Protein AF-A0A7C1UNX0-F1 (afdb_monomer)

Radius of gyration: 15.82 Å; Cα contacts (8 Å, |Δi|>4): 73; chains: 1; bounding box: 29×51×33 Å

Solvent-accessible surface area (backbone atoms only — not comparable to full-atom values): 5141 Å² total; per-residue (Å²): 133,88,92,70,83,78,54,54,65,82,74,69,47,82,76,62,86,92,40,53,60,72,42,18,53,48,18,21,49,37,33,70,73,67,55,74,86,84,50,78,80,49,68,38,65,32,18,42,53,18,24,50,52,26,50,52,50,54,50,50,56,29,47,78,70,68,49,81,65,76,97,71,92,73,87,86,76,81,75,84,81,128

pLDDT: mean 88.25, std 12.26, range [45.28, 97.88]

Structure (mmCIF, N/CA/C/O backbone):
data_AF-A0A7C1UNX0-F1
#
_entry.id   AF-A0A7C1UNX0-F1
#
loop_
_atom_site.group_PDB
_atom_site.id
_atom_site.type_symbol
_atom_site.label_atom_id
_atom_site.label_alt_id
_atom_site.label_comp_id
_atom_site.label_asym_id
_atom_site.label_entity_id
_atom_site.label_seq_id
_atom_site.pdbx_PDB_ins_code
_atom_site.Cartn_x
_atom_site.Cartn_y
_atom_site.Cartn_z
_atom_site.occupancy
_atom_site.B_iso_or_equiv
_atom_site.auth_seq_id
_atom_site.auth_comp_id
_atom_site.auth_asym_id
_atom_site.auth_atom_id
_atom_site.pdbx_PDB_model_num
ATOM 1 N N . MET A 1 1 ? 11.753 1.892 20.687 1.00 45.28 1 MET A N 1
ATOM 2 C CA . MET A 1 1 ? 11.023 1.170 19.621 1.00 45.28 1 MET A CA 1
ATOM 3 C C . MET A 1 1 ? 11.091 1.996 18.345 1.00 45.28 1 MET A C 1
ATOM 5 O O . MET A 1 1 ? 10.675 3.145 18.372 1.00 45.28 1 MET A O 1
ATOM 9 N N . GLN A 1 2 ? 11.667 1.479 17.257 1.00 60.12 2 GLN A N 1
ATOM 10 C CA . GLN A 1 2 ? 11.625 2.181 15.969 1.00 60.12 2 GLN A CA 1
ATOM 11 C C . GLN A 1 2 ? 10.263 1.932 15.317 1.00 60.12 2 GLN A C 1
ATOM 13 O O . GLN A 1 2 ? 9.960 0.819 14.898 1.00 60.12 2 GLN A O 1
ATOM 18 N N . HIS A 1 3 ? 9.431 2.967 15.244 1.00 79.31 3 HIS A N 1
ATOM 19 C CA . HIS A 1 3 ? 8.156 2.905 14.537 1.00 79.31 3 HIS A CA 1
ATOM 20 C C . HIS A 1 3 ? 8.414 2.996 13.029 1.00 79.31 3 HIS A C 1
ATOM 22 O O . HIS A 1 3 ? 8.518 4.087 12.467 1.00 79.31 3 HIS A O 1
ATOM 28 N N . ARG A 1 4 ? 8.558 1.842 12.372 1.00 89.12 4 ARG A N 1
ATOM 29 C CA . ARG A 1 4 ? 8.668 1.741 10.913 1.00 89.12 4 ARG A CA 1
ATOM 30 C C . ARG A 1 4 ? 7.380 1.157 10.336 1.00 89.12 4 ARG A C 1
ATOM 32 O O . ARG A 1 4 ? 6.751 0.295 10.938 1.00 89.12 4 ARG A O 1
ATOM 39 N N . TYR A 1 5 ? 6.992 1.639 9.159 1.00 92.06 5 TYR A N 1
ATOM 40 C CA . TYR A 1 5 ? 5.926 1.015 8.382 1.00 92.06 5 TYR A CA 1
ATOM 41 C C . TYR A 1 5 ? 6.349 -0.368 7.876 1.00 92.06 5 TYR A C 1
ATOM 43 O O . TYR A 1 5 ? 7.502 -0.508 7.453 1.00 92.06 5 TYR A O 1
ATOM 51 N N . PRO A 1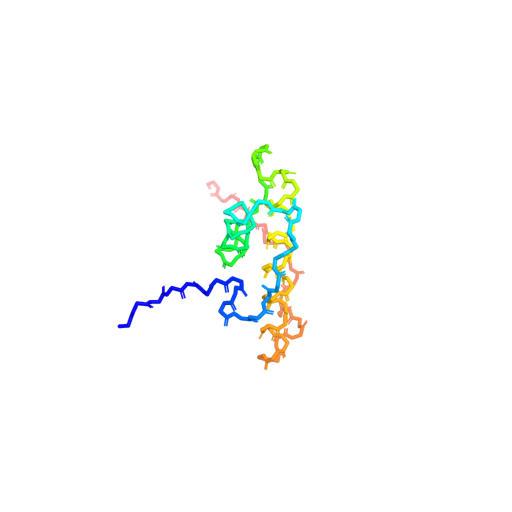 6 ? 5.427 -1.345 7.854 1.00 94.25 6 PRO A N 1
ATOM 52 C CA . PRO A 1 6 ? 5.748 -2.672 7.367 1.00 94.25 6 PRO A CA 1
ATOM 53 C C . PRO A 1 6 ? 6.037 -2.666 5.864 1.00 94.25 6 PRO A C 1
ATOM 55 O O . PRO A 1 6 ? 5.544 -1.808 5.117 1.00 94.25 6 PRO A O 1
ATOM 58 N N . THR A 1 7 ? 6.821 -3.637 5.414 1.00 94.75 7 THR A N 1
ATOM 59 C CA . THR A 1 7 ? 6.966 -3.961 3.989 1.00 94.75 7 THR A CA 1
ATOM 60 C C . THR A 1 7 ? 5.795 -4.830 3.507 1.00 94.75 7 THR A C 1
ATOM 62 O O . THR A 1 7 ? 5.132 -5.464 4.326 1.00 94.75 7 THR A O 1
ATOM 65 N N . PRO A 1 8 ? 5.501 -4.880 2.192 1.00 95.62 8 PRO A N 1
ATOM 66 C CA . PRO A 1 8 ? 4.475 -5.779 1.657 1.00 95.62 8 PRO A CA 1
ATOM 67 C C . PRO A 1 8 ? 4.673 -7.244 2.070 1.00 95.62 8 PRO A C 1
ATOM 69 O O . PRO A 1 8 ? 3.713 -7.924 2.420 1.00 95.62 8 PRO A O 1
ATOM 72 N N . GLN A 1 9 ? 5.918 -7.713 2.074 1.00 94.62 9 GLN A N 1
ATOM 73 C CA . GLN A 1 9 ? 6.283 -9.089 2.391 1.00 94.62 9 GLN A CA 1
ATOM 74 C C . GLN A 1 9 ? 6.028 -9.418 3.866 1.00 94.62 9 GLN A C 1
ATOM 76 O O . GLN A 1 9 ? 5.493 -10.481 4.164 1.00 94.62 9 GLN A O 1
ATOM 81 N N . GLU A 1 10 ? 6.326 -8.487 4.780 1.00 94.69 10 GLU A N 1
ATOM 82 C CA . GLU A 1 10 ? 6.077 -8.645 6.225 1.00 94.69 10 GLU A CA 1
ATOM 83 C C . GLU A 1 10 ? 4.594 -8.853 6.563 1.00 94.69 10 GLU A C 1
ATOM 85 O O . GLU A 1 10 ? 4.273 -9.459 7.580 1.00 94.69 10 GLU A O 1
ATOM 90 N N . ILE A 1 11 ? 3.688 -8.366 5.713 1.00 93.94 11 ILE A N 1
ATOM 91 C CA . ILE A 1 11 ? 2.235 -8.518 5.884 1.00 93.94 11 ILE A CA 1
ATOM 92 C C . ILE A 1 11 ? 1.626 -9.557 4.931 1.00 93.94 11 ILE A C 1
ATOM 94 O O . ILE A 1 11 ? 0.406 -9.614 4.786 1.00 93.94 11 ILE A O 1
ATOM 98 N N . GLY A 1 12 ? 2.459 -10.360 4.259 1.00 94.12 12 GLY A N 1
ATOM 99 C CA . GLY A 1 12 ? 2.013 -11.454 3.393 1.00 94.12 12 GLY A CA 1
ATOM 100 C C . GLY A 1 12 ? 1.479 -11.035 2.018 1.00 94.12 12 GLY A C 1
ATOM 101 O O . GLY A 1 12 ? 0.788 -11.818 1.369 1.00 94.12 12 GLY A O 1
ATOM 102 N N . ILE A 1 13 ? 1.775 -9.821 1.539 1.00 94.56 13 ILE A N 1
ATOM 103 C CA . ILE A 1 13 ? 1.426 -9.402 0.174 1.00 94.56 13 ILE A CA 1
ATOM 104 C C . ILE A 1 13 ? 2.489 -9.915 -0.799 1.00 94.56 13 ILE A C 1
ATOM 106 O O . ILE A 1 13 ? 3.625 -9.436 -0.813 1.00 94.56 13 ILE A O 1
ATOM 110 N N . ALA A 1 14 ? 2.093 -10.852 -1.661 1.00 94.94 14 ALA A N 1
ATOM 111 C CA . ALA A 1 14 ? 2.925 -11.330 -2.757 1.00 94.94 14 ALA A CA 1
ATOM 112 C C . ALA A 1 14 ? 3.092 -10.247 -3.837 1.00 94.94 14 ALA 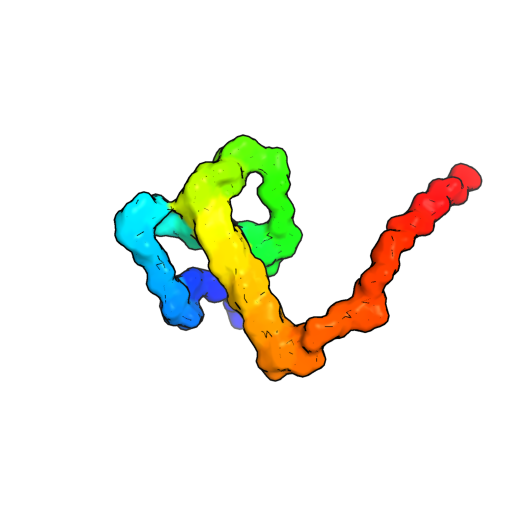A C 1
ATOM 114 O O . ALA A 1 14 ? 2.115 -9.649 -4.294 1.00 94.94 14 ALA A O 1
ATOM 115 N N . ILE A 1 15 ? 4.335 -10.015 -4.267 1.00 94.94 15 ILE A N 1
ATOM 116 C CA . ILE A 1 15 ? 4.647 -9.095 -5.365 1.00 94.94 15 ILE A CA 1
ATOM 117 C C . ILE A 1 15 ? 4.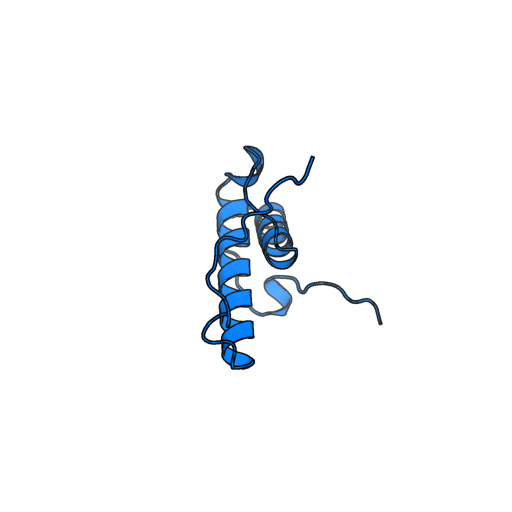667 -9.893 -6.675 1.00 94.94 15 ILE A C 1
ATOM 119 O O . ILE A 1 15 ? 5.451 -10.834 -6.794 1.00 94.94 15 ILE A O 1
ATOM 123 N N . PRO A 1 16 ? 3.839 -9.538 -7.675 1.00 93.81 16 PRO A N 1
ATOM 124 C CA . PRO A 1 16 ? 3.878 -10.187 -8.980 1.00 93.81 16 PRO A CA 1
ATOM 125 C C . PRO A 1 16 ? 5.263 -10.083 -9.635 1.00 93.81 16 PRO A C 1
ATOM 127 O O . PRO A 1 16 ? 5.822 -8.991 -9.723 1.00 93.81 16 PRO A O 1
ATOM 130 N N . GLY A 1 17 ? 5.782 -11.194 -10.169 1.00 95.06 17 GLY A N 1
ATOM 131 C CA . GLY A 1 17 ? 7.148 -11.267 -10.713 1.00 95.06 17 GLY A CA 1
ATOM 132 C C . GLY A 1 17 ? 7.430 -10.368 -11.926 1.00 95.06 17 GLY A C 1
ATOM 133 O O . GLY A 1 17 ? 8.582 -10.076 -12.220 1.00 95.06 17 GLY A O 1
ATOM 134 N N . HI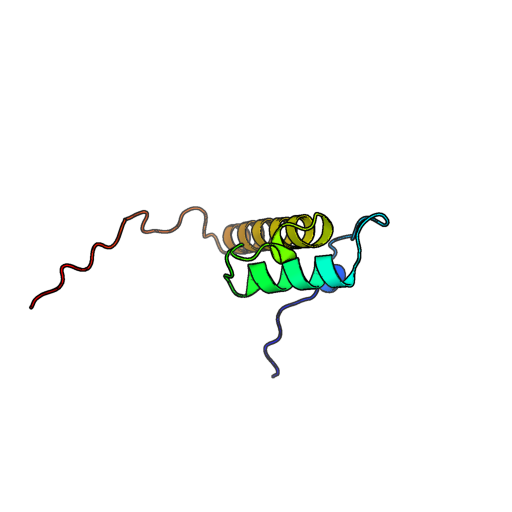S A 1 18 ? 6.394 -9.875 -12.611 1.00 95.44 18 HIS A N 1
ATOM 135 C CA . HIS A 1 18 ? 6.535 -8.908 -13.707 1.00 95.44 18 HIS A CA 1
ATOM 136 C C . HIS A 1 18 ? 6.683 -7.453 -13.219 1.00 95.44 18 HIS A C 1
ATOM 138 O O . HIS A 1 18 ? 6.856 -6.537 -14.027 1.00 95.44 18 HIS A O 1
ATOM 144 N N . LEU A 1 19 ? 6.567 -7.202 -11.910 1.00 96.19 19 LEU A N 1
ATOM 145 C CA . LEU A 1 19 ? 6.707 -5.874 -11.325 1.00 96.19 19 LEU A CA 1
ATOM 146 C C . LEU A 1 19 ? 8.103 -5.679 -10.741 1.00 96.19 19 LEU A C 1
ATOM 148 O O . LEU A 1 19 ? 8.679 -6.562 -10.118 1.00 96.19 19 LEU A O 1
ATOM 152 N N . ILE A 1 20 ? 8.622 -4.459 -10.878 1.00 96.69 20 ILE A N 1
ATOM 153 C CA . ILE A 1 20 ? 9.879 -4.076 -10.240 1.00 96.69 20 ILE A CA 1
ATOM 154 C C . ILE A 1 20 ? 9.620 -3.898 -8.743 1.00 96.69 20 ILE A C 1
ATOM 156 O O . ILE A 1 20 ? 8.993 -2.913 -8.333 1.00 96.69 20 ILE A O 1
ATOM 160 N N . GLU A 1 21 ? 10.149 -4.822 -7.944 1.00 96.19 21 GLU A N 1
ATOM 161 C CA . GLU A 1 21 ? 9.969 -4.899 -6.492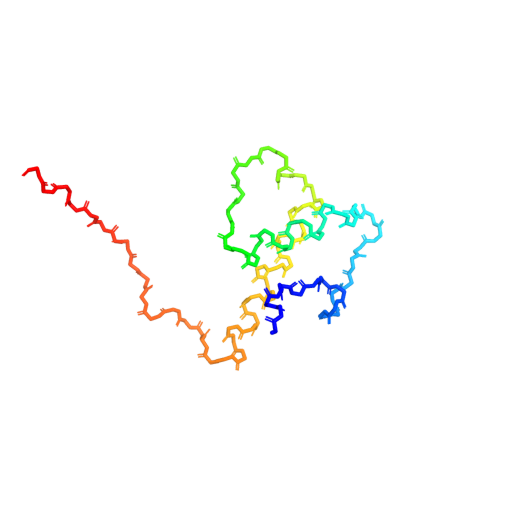 1.00 96.19 21 GLU A CA 1
ATOM 162 C C . GLU A 1 21 ? 10.234 -3.565 -5.788 1.00 96.19 21 GLU A C 1
ATOM 164 O O . GLU A 1 21 ? 9.376 -3.056 -5.071 1.00 96.19 21 GLU A O 1
ATOM 169 N N . GLN A 1 22 ? 11.373 -2.922 -6.059 1.00 96.31 22 GLN A N 1
ATOM 170 C CA . GLN A 1 22 ? 11.717 -1.646 -5.419 1.00 96.31 22 GLN A CA 1
ATOM 171 C C . GLN A 1 22 ? 10.654 -0.561 -5.649 1.00 96.31 22 GLN A C 1
ATOM 173 O O . GLN A 1 22 ? 10.325 0.211 -4.745 1.00 96.31 22 GLN A O 1
ATOM 178 N N . ARG A 1 23 ? 10.085 -0.500 -6.861 1.00 96.50 23 ARG A N 1
ATOM 179 C CA . ARG A 1 23 ? 9.035 0.474 -7.198 1.00 96.50 23 ARG A CA 1
ATOM 180 C C . ARG A 1 23 ? 7.721 0.11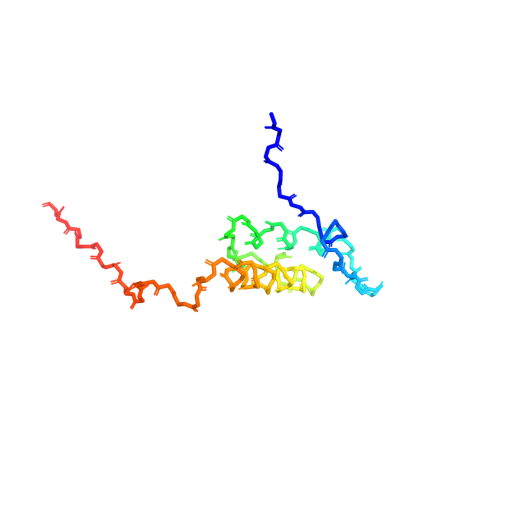4 -6.519 1.00 96.50 23 ARG A C 1
ATOM 182 O O . ARG A 1 23 ? 7.031 1.019 -6.056 1.00 96.50 23 ARG A O 1
ATOM 189 N N . PHE A 1 24 ? 7.407 -1.175 -6.437 1.00 97.88 24 PHE A N 1
ATOM 190 C CA . PHE A 1 24 ? 6.241 -1.671 -5.717 1.00 97.88 24 PHE A CA 1
ATOM 191 C C . PHE A 1 24 ? 6.318 -1.317 -4.229 1.00 97.88 24 PHE A C 1
ATOM 193 O O . PHE A 1 24 ? 5.428 -0.640 -3.712 1.00 97.88 24 PHE A O 1
ATOM 200 N N . CYS A 1 25 ? 7.419 -1.659 -3.560 1.00 96.88 25 CYS A N 1
ATOM 201 C CA . CYS A 1 25 ? 7.6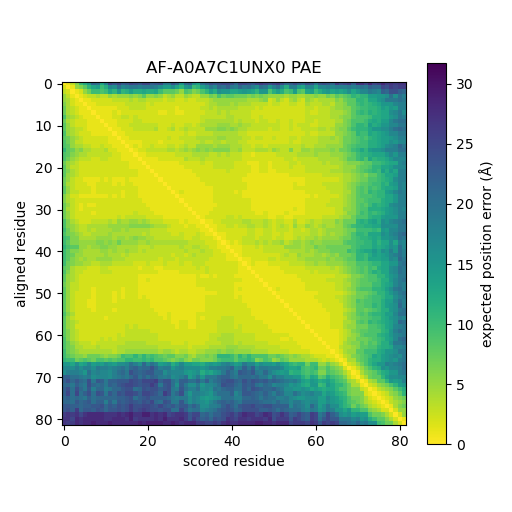45 -1.332 -2.152 1.00 96.88 25 CYS A CA 1
ATOM 202 C C . CYS A 1 25 ? 7.609 0.184 -1.900 1.00 96.88 25 CYS A C 1
ATOM 204 O O . CYS A 1 25 ? 7.026 0.638 -0.915 1.00 96.88 25 CYS A O 1
ATOM 206 N N . SER A 1 26 ? 8.166 0.986 -2.814 1.00 96.56 26 SER A N 1
ATOM 207 C CA . SER A 1 26 ? 8.095 2.450 -2.741 1.00 96.56 26 SER A CA 1
ATOM 208 C C . SER A 1 26 ? 6.656 2.970 -2.845 1.00 96.56 26 SER A C 1
ATOM 210 O O . SER A 1 26 ? 6.251 3.801 -2.030 1.00 96.56 26 SER A O 1
ATOM 212 N N . GLY A 1 27 ? 5.867 2.455 -3.793 1.00 97.19 27 GLY A N 1
ATOM 213 C CA . GLY A 1 27 ? 4.453 2.805 -3.944 1.00 97.19 27 GLY A CA 1
ATOM 214 C C . GLY A 1 27 ? 3.626 2.426 -2.719 1.00 97.19 27 GLY A C 1
ATOM 215 O O . GLY A 1 27 ? 2.839 3.236 -2.225 1.00 97.19 27 GLY A O 1
ATOM 216 N N . PHE A 1 28 ? 3.864 1.231 -2.179 1.00 97.75 28 PHE A N 1
ATOM 217 C CA . PHE A 1 28 ? 3.226 0.744 -0.961 1.00 97.75 28 PHE A CA 1
ATOM 218 C C . PHE A 1 28 ? 3.521 1.658 0.233 1.00 97.75 28 PHE A C 1
ATOM 220 O O . PHE A 1 28 ? 2.599 2.175 0.868 1.00 97.75 28 PHE A O 1
ATOM 227 N N . LEU A 1 29 ? 4.799 1.959 0.477 1.00 97.06 29 LEU A N 1
ATOM 228 C CA . LEU A 1 29 ? 5.219 2.874 1.539 1.00 97.06 29 LEU A CA 1
ATOM 229 C C . LEU A 1 29 ? 4.632 4.283 1.355 1.00 97.06 29 LEU A C 1
ATOM 231 O O . LEU A 1 29 ? 4.235 4.920 2.333 1.00 97.06 29 LEU A O 1
ATOM 235 N N . HIS A 1 30 ? 4.552 4.773 0.114 1.00 97.00 30 HIS A N 1
ATOM 236 C CA . HIS A 1 30 ? 3.945 6.071 -0.200 1.00 97.00 30 HIS A CA 1
ATOM 237 C C . HIS A 1 30 ? 2.469 6.120 0.201 1.00 97.00 30 HIS A C 1
ATOM 239 O O . HIS A 1 30 ? 2.020 7.118 0.767 1.00 97.00 30 HIS A O 1
ATOM 245 N N . ALA A 1 31 ? 1.722 5.034 -0.021 1.00 96.44 31 ALA A N 1
ATOM 246 C CA . ALA A 1 31 ? 0.334 4.926 0.421 1.00 96.44 31 ALA A CA 1
ATOM 247 C C . ALA A 1 31 ? 0.204 4.932 1.953 1.00 96.44 31 ALA A C 1
ATOM 249 O O . ALA A 1 31 ? -0.670 5.628 2.475 1.00 96.44 31 ALA A O 1
ATOM 250 N N . LEU A 1 32 ? 1.077 4.210 2.670 1.00 95.50 32 LEU A N 1
ATOM 251 C CA . LEU A 1 32 ? 1.073 4.163 4.142 1.00 95.50 32 LEU A CA 1
ATOM 252 C C . LEU A 1 32 ? 1.366 5.520 4.779 1.00 95.50 32 LEU A C 1
ATOM 254 O O . LEU A 1 32 ? 0.735 5.885 5.767 1.00 95.50 32 LEU A O 1
ATOM 258 N N . LYS A 1 33 ? 2.249 6.306 4.160 1.00 95.06 33 LYS A N 1
ATOM 259 C CA . LYS A 1 33 ? 2.549 7.685 4.569 1.00 95.06 33 LYS A CA 1
ATOM 260 C C . LYS A 1 33 ? 1.418 8.683 4.271 1.00 95.06 33 LYS A C 1
ATOM 262 O O . LYS A 1 33 ? 1.563 9.860 4.579 1.00 95.06 33 LYS A O 1
ATOM 267 N N . GLY A 1 34 ? 0.318 8.253 3.646 1.00 92.38 34 GLY A N 1
ATOM 268 C CA . GLY A 1 34 ? -0.781 9.138 3.246 1.00 92.38 34 GLY A CA 1
ATOM 269 C C . GLY A 1 34 ? -0.504 9.942 1.971 1.00 92.38 34 GLY A C 1
ATOM 270 O O . GLY A 1 34 ? -1.225 10.895 1.676 1.00 92.38 34 GLY A O 1
ATOM 271 N N . GLY A 1 35 ? 0.517 9.563 1.197 1.00 93.00 35 GLY A N 1
ATOM 272 C CA . GLY A 1 35 ? 0.886 10.235 -0.042 1.00 93.00 35 GLY A CA 1
ATOM 273 C C . GLY A 1 35 ? -0.199 10.156 -1.119 1.00 93.00 35 GLY A C 1
ATOM 274 O O . GLY A 1 35 ? -0.990 9.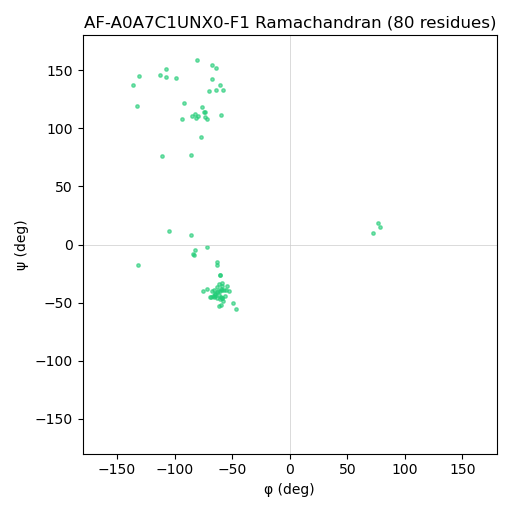209 -1.193 1.00 93.00 35 GLY A O 1
ATOM 275 N N . GLN A 1 36 ? -0.218 11.158 -1.995 1.00 93.25 36 GLN A N 1
ATOM 276 C CA . GLN A 1 36 ? -1.006 11.162 -3.228 1.00 93.25 36 GLN A CA 1
ATOM 277 C C . GLN A 1 36 ? -0.080 10.998 -4.431 1.00 93.25 36 GLN A C 1
ATOM 279 O O . GLN A 1 36 ? 1.075 11.419 -4.381 1.00 93.25 36 GLN A O 1
ATOM 284 N N . ILE A 1 37 ? -0.592 10.399 -5.506 1.00 91.69 37 ILE A N 1
ATOM 285 C CA . ILE A 1 37 ? 0.112 10.334 -6.789 1.00 91.69 37 ILE A CA 1
ATOM 286 C C . ILE A 1 37 ? 0.040 11.723 -7.425 1.00 91.69 37 ILE A C 1
ATOM 288 O O . ILE A 1 37 ? -1.045 12.204 -7.747 1.00 91.69 37 ILE A O 1
ATOM 292 N N . ARG A 1 38 ? 1.189 12.383 -7.555 1.00 93.31 38 ARG A N 1
ATOM 293 C CA . ARG A 1 38 ? 1.320 13.745 -8.100 1.00 93.31 38 ARG A CA 1
ATOM 294 C C . ARG A 1 38 ? 2.419 13.866 -9.150 1.00 93.31 38 ARG A C 1
ATOM 296 O O . ARG A 1 38 ? 2.440 14.844 -9.887 1.00 93.31 38 ARG A O 1
ATOM 303 N N . LYS A 1 39 ? 3.354 12.914 -9.214 1.00 92.50 39 LYS A N 1
ATOM 304 C CA . LYS A 1 39 ? 4.526 12.986 -10.103 1.00 92.50 39 LYS A CA 1
ATOM 305 C C . LYS A 1 39 ? 4.446 11.923 -11.191 1.00 92.50 39 LYS A C 1
ATOM 307 O O . LYS A 1 39 ? 4.050 10.795 -10.924 1.00 92.50 39 LYS A O 1
ATOM 312 N N . ALA A 1 40 ? 4.945 12.227 -12.390 1.00 91.50 40 ALA A N 1
ATOM 313 C CA . ALA A 1 40 ? 4.956 11.276 -13.509 1.00 91.50 40 ALA A CA 1
ATOM 314 C C . ALA A 1 40 ? 5.642 9.937 -13.161 1.00 91.50 40 ALA A C 1
ATOM 316 O O . ALA A 1 40 ? 5.181 8.866 -13.546 1.00 91.50 40 ALA A O 1
ATOM 317 N N . ARG A 1 41 ? 6.704 9.969 -12.343 1.00 88.06 41 ARG A N 1
ATOM 318 C CA . ARG A 1 41 ? 7.401 8.760 -11.862 1.00 88.06 41 ARG A CA 1
ATOM 319 C C . ARG A 1 41 ? 6.519 7.810 -11.038 1.00 88.06 41 ARG A C 1
ATOM 321 O O . ARG A 1 41 ? 6.784 6.612 -11.016 1.00 88.06 41 ARG A O 1
ATOM 328 N N . GLU A 1 42 ? 5.486 8.341 -10.389 1.00 91.56 42 GLU A N 1
ATOM 329 C CA . GLU A 1 42 ? 4.519 7.605 -9.563 1.00 91.56 42 GLU A CA 1
ATOM 330 C C . GLU A 1 42 ? 3.404 6.979 -10.424 1.00 91.56 42 GLU A C 1
ATOM 332 O O . GLU A 1 42 ? 2.630 6.161 -9.938 1.00 91.56 42 GLU A O 1
ATOM 337 N N . LEU A 1 43 ? 3.337 7.313 -11.720 1.00 92.38 43 LEU A N 1
ATOM 338 C CA . LEU A 1 43 ? 2.392 6.715 -12.670 1.00 92.38 43 LEU A CA 1
ATOM 339 C C . LEU A 1 43 ? 2.882 5.385 -13.257 1.00 92.38 43 LEU A C 1
ATOM 341 O O . LEU A 1 43 ? 2.117 4.687 -13.921 1.00 92.38 43 LEU A O 1
ATOM 345 N N . ARG A 1 44 ? 4.138 5.005 -13.002 1.00 95.19 44 ARG A N 1
ATOM 346 C CA . ARG A 1 44 ? 4.700 3.722 -13.446 1.00 95.19 44 ARG A CA 1
ATOM 347 C C . ARG A 1 44 ? 3.909 2.557 -12.844 1.00 95.19 44 ARG A C 1
ATOM 349 O O . ARG A 1 44 ? 3.635 2.566 -11.646 1.00 95.19 44 ARG A O 1
ATOM 356 N N . LEU A 1 45 ? 3.621 1.533 -13.654 1.00 96.31 45 LEU A N 1
ATOM 357 C CA . LEU A 1 45 ? 2.785 0.383 -13.277 1.00 96.31 45 LEU A CA 1
ATOM 358 C C . LEU A 1 45 ? 3.161 -0.211 -11.913 1.00 96.31 45 LEU A C 1
ATOM 360 O O . LEU A 1 45 ? 2.332 -0.237 -11.012 1.00 96.31 45 LEU A O 1
ATOM 364 N N . SER A 1 46 ? 4.426 -0.603 -11.725 1.00 97.19 46 SER A N 1
ATOM 365 C CA . SER A 1 46 ? 4.881 -1.224 -10.473 1.00 97.19 46 SER A CA 1
ATOM 366 C C . SER A 1 46 ? 4.662 -0.335 -9.249 1.00 97.19 46 SER A C 1
ATOM 368 O O . SER A 1 46 ? 4.302 -0.835 -8.191 1.00 97.19 46 SER A O 1
ATOM 370 N N . PHE A 1 47 ? 4.821 0.986 -9.392 1.00 97.88 47 PHE A N 1
ATOM 371 C CA . PHE A 1 47 ? 4.536 1.923 -8.306 1.00 97.88 47 PHE A CA 1
ATOM 372 C C . PHE A 1 47 ? 3.035 1.999 -8.016 1.00 97.88 47 PHE A C 1
ATOM 374 O O . PHE A 1 47 ? 2.633 1.959 -6.855 1.00 97.88 47 PHE A O 1
ATOM 381 N N . ARG A 1 48 ? 2.196 2.094 -9.055 1.00 97.12 48 ARG A N 1
ATOM 382 C CA . ARG A 1 48 ? 0.735 2.178 -8.909 1.00 97.12 48 ARG A CA 1
ATOM 383 C C . ARG A 1 48 ? 0.145 0.929 -8.263 1.00 97.12 48 ARG A C 1
ATOM 385 O O . ARG A 1 48 ? -0.722 1.068 -7.404 1.00 97.12 48 ARG A O 1
ATOM 392 N N . GLU A 1 49 ? 0.631 -0.252 -8.631 1.00 97.62 49 GLU A N 1
ATOM 393 C CA . GLU A 1 49 ? 0.200 -1.514 -8.020 1.00 97.62 49 GLU A CA 1
ATOM 394 C C . GLU A 1 49 ? 0.598 -1.583 -6.542 1.00 97.62 49 GLU A C 1
ATOM 396 O O . GLU A 1 49 ? -0.247 -1.863 -5.692 1.00 97.62 49 GLU A O 1
ATOM 401 N N . GLY A 1 50 ? 1.833 -1.197 -6.204 1.00 97.19 50 GLY A N 1
ATOM 402 C CA . GLY A 1 50 ? 2.262 -1.087 -4.807 1.00 97.19 50 GLY A CA 1
ATOM 403 C C . GLY A 1 50 ? 1.421 -0.084 -4.013 1.00 97.19 50 GLY A C 1
ATOM 404 O O . GLY A 1 50 ? 0.945 -0.378 -2.916 1.00 97.19 50 GLY A O 1
ATOM 405 N N . TYR A 1 51 ? 1.162 1.090 -4.593 1.00 97.88 51 TYR A N 1
ATOM 406 C CA . TYR A 1 51 ? 0.304 2.116 -3.998 1.00 97.88 51 TYR A CA 1
ATOM 407 C C . TYR A 1 51 ? -1.114 1.595 -3.749 1.00 97.88 51 TYR A C 1
ATOM 409 O O . TYR A 1 51 ? -1.665 1.770 -2.660 1.00 97.88 51 TYR A O 1
ATOM 417 N N . ARG A 1 52 ? -1.699 0.907 -4.735 1.00 96.94 52 ARG A N 1
ATOM 418 C CA . ARG A 1 52 ? -3.024 0.289 -4.630 1.00 96.94 52 ARG A CA 1
ATOM 419 C C . ARG A 1 52 ? -3.064 -0.754 -3.516 1.00 96.94 52 ARG A C 1
ATOM 421 O O . ARG A 1 52 ? -3.977 -0.696 -2.690 1.00 96.94 52 ARG A O 1
ATOM 428 N N . ALA A 1 53 ? -2.073 -1.643 -3.451 1.00 97.44 53 ALA A N 1
ATOM 429 C CA . ALA A 1 53 ? -1.946 -2.635 -2.386 1.00 97.44 53 ALA A CA 1
ATOM 430 C C . ALA A 1 53 ? -1.907 -1.966 -1.000 1.00 97.44 53 ALA A C 1
ATOM 432 O O . ALA A 1 53 ? -2.653 -2.356 -0.103 1.00 97.44 53 ALA A O 1
ATOM 433 N N . GLY A 1 54 ? -1.147 -0.877 -0.851 1.00 96.88 54 GLY A N 1
ATOM 434 C CA . GLY A 1 54 ? -1.092 -0.109 0.397 1.00 96.88 54 GLY A CA 1
ATOM 435 C C . GLY A 1 54 ? -2.433 0.515 0.791 1.00 96.88 54 GLY A C 1
ATOM 436 O O . GLY A 1 54 ? -2.823 0.478 1.959 1.00 96.88 54 GLY A O 1
ATOM 437 N N . LYS A 1 55 ? -3.203 1.040 -0.170 1.00 96.00 55 LYS A N 1
ATOM 438 C 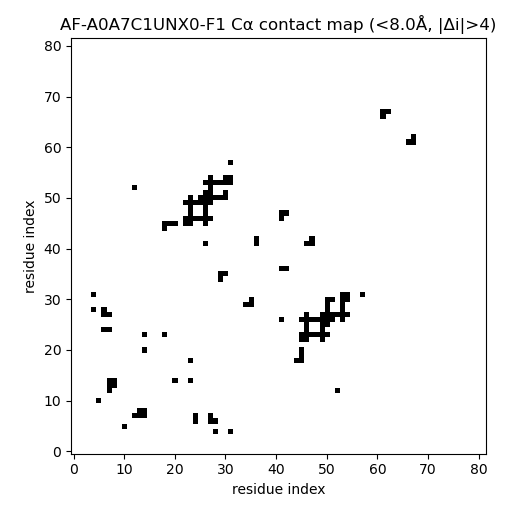CA . LYS A 1 55 ? -4.553 1.569 0.106 1.00 96.00 55 LYS A CA 1
ATOM 439 C C . LYS A 1 55 ? -5.529 0.474 0.538 1.00 96.00 55 LYS A C 1
ATOM 441 O O . LYS A 1 55 ? -6.343 0.731 1.427 1.00 96.00 55 LYS A O 1
ATOM 446 N N . LEU A 1 56 ? -5.457 -0.709 -0.074 1.00 95.56 56 LEU A N 1
ATOM 447 C CA . LEU A 1 56 ? -6.284 -1.861 0.294 1.00 95.56 56 LEU A CA 1
ATOM 448 C C . LEU A 1 56 ? -5.927 -2.372 1.691 1.00 95.56 56 LEU A C 1
ATOM 450 O O . LEU A 1 56 ? -6.831 -2.555 2.501 1.00 95.56 56 LEU A O 1
ATOM 454 N N . TYR A 1 57 ? -4.635 -2.487 2.003 1.00 95.44 57 TYR A N 1
ATOM 455 C CA . TYR A 1 57 ? -4.160 -2.842 3.339 1.00 95.44 57 TYR A CA 1
ATOM 456 C C . TYR A 1 57 ? -4.661 -1.861 4.406 1.00 95.44 57 TYR A C 1
ATOM 458 O O . TYR A 1 57 ? -5.256 -2.270 5.398 1.00 95.44 57 TYR A O 1
ATOM 466 N N . LEU A 1 58 ? -4.525 -0.550 4.177 1.00 93.56 58 LEU A N 1
ATOM 467 C CA . LEU A 1 58 ? -5.056 0.457 5.103 1.00 93.56 58 LEU A CA 1
ATOM 468 C C . LEU A 1 58 ? -6.579 0.381 5.252 1.00 93.56 58 LEU A C 1
ATOM 470 O O . LEU A 1 58 ? -7.104 0.685 6.321 1.00 93.56 58 LEU A O 1
ATOM 474 N N . ARG A 1 59 ? -7.306 0.032 4.185 1.00 92.06 59 ARG A N 1
ATOM 475 C CA . ARG A 1 59 ? -8.757 -0.177 4.253 1.00 92.06 59 ARG A CA 1
ATOM 476 C C . ARG A 1 59 ? -9.088 -1.376 5.137 1.00 92.06 59 ARG A C 1
ATOM 478 O O . ARG A 1 59 ? -10.005 -1.270 5.943 1.00 92.06 59 ARG A O 1
ATOM 485 N N . GLU A 1 60 ? -8.341 -2.464 5.011 1.00 92.88 60 GLU A N 1
ATOM 486 C CA . GLU A 1 60 ? -8.549 -3.665 5.817 1.00 92.88 60 GLU A CA 1
ATOM 487 C C . GLU A 1 60 ? -8.187 -3.438 7.288 1.00 92.88 60 GLU A C 1
ATOM 489 O O . GLU A 1 60 ? -9.004 -3.700 8.164 1.00 92.88 60 GLU A O 1
ATOM 494 N N . LEU A 1 61 ? -7.048 -2.797 7.567 1.00 92.31 61 LEU A N 1
ATOM 495 C CA . LEU A 1 61 ? -6.684 -2.378 8.926 1.00 92.31 61 LEU A CA 1
ATOM 496 C C . LEU A 1 61 ? -7.755 -1.503 9.584 1.00 92.31 61 LEU A C 1
ATOM 498 O O . LEU A 1 61 ? -8.012 -1.613 10.780 1.00 92.31 61 LEU A O 1
ATOM 502 N N . ARG A 1 62 ? -8.373 -0.597 8.819 1.00 90.75 62 ARG A N 1
ATOM 503 C CA . ARG A 1 62 ? -9.471 0.234 9.327 1.00 90.75 62 ARG A CA 1
ATOM 504 C C . ARG A 1 62 ? -10.691 -0.608 9.672 1.00 90.75 62 ARG A C 1
ATOM 506 O O . ARG A 1 62 ? -11.234 -0.425 10.754 1.00 90.75 62 ARG A O 1
ATOM 513 N N . ARG A 1 63 ? -11.075 -1.549 8.805 1.00 89.44 63 ARG A N 1
ATOM 514 C CA . ARG A 1 63 ? -12.179 -2.486 9.069 1.00 89.44 63 ARG A CA 1
ATOM 515 C C . ARG A 1 63 ? -11.934 -3.313 10.326 1.00 89.44 63 ARG A C 1
ATOM 517 O O . ARG A 1 63 ? -12.817 -3.371 11.170 1.00 89.44 63 ARG A O 1
ATOM 524 N N . GLN A 1 64 ? -10.727 -3.856 10.489 1.00 91.25 64 GLN A N 1
ATOM 525 C CA . GLN A 1 64 ? -10.328 -4.603 11.689 1.00 91.25 64 GLN A CA 1
ATOM 526 C C . GLN A 1 64 ? -10.441 -3.764 12.970 1.00 91.25 64 GLN A C 1
ATOM 528 O O . GLN A 1 64 ? -10.777 -4.285 14.025 1.00 91.25 64 GLN A O 1
ATOM 533 N N . LYS A 1 65 ? -10.207 -2.450 12.876 1.00 89.88 65 LYS A N 1
ATOM 534 C CA . LYS A 1 65 ? -10.372 -1.497 13.985 1.00 89.88 65 LYS A CA 1
ATOM 535 C C . LYS A 1 65 ? -11.802 -0.958 14.138 1.00 89.88 65 LYS A C 1
ATOM 537 O O . LYS A 1 65 ? -12.003 -0.007 14.886 1.00 89.88 65 LYS A O 1
ATOM 542 N N . GLY A 1 66 ? -12.778 -1.491 13.402 1.00 87.25 66 GLY A N 1
ATOM 543 C CA . GLY A 1 66 ? -14.166 -1.013 13.424 1.00 87.25 66 GLY A CA 1
ATOM 544 C C . GLY A 1 66 ? -14.391 0.337 12.729 1.00 87.25 66 GLY A C 1
ATOM 545 O O . GLY A 1 66 ? -15.475 0.907 12.813 1.00 87.25 66 GLY A O 1
ATOM 546 N N . ILE A 1 67 ? -13.399 0.860 12.002 1.00 84.06 67 ILE A N 1
ATOM 547 C CA . ILE A 1 67 ? -13.497 2.115 11.245 1.00 84.06 67 ILE A CA 1
ATOM 548 C C . ILE A 1 67 ? -14.098 1.801 9.864 1.00 84.06 67 ILE A C 1
ATOM 550 O O . ILE A 1 67 ? -13.390 1.709 8.857 1.00 84.06 67 ILE A O 1
ATOM 554 N N . LEU A 1 68 ? -15.417 1.590 9.825 1.00 72.06 68 LEU A N 1
ATOM 555 C CA . LEU A 1 68 ? -16.186 1.299 8.603 1.00 72.06 68 LEU A CA 1
ATOM 556 C C . LEU A 1 68 ? -16.412 2.545 7.734 1.00 72.06 68 LEU A C 1
ATOM 558 O O . LEU A 1 68 ? -16.268 2.490 6.512 1.00 72.06 68 LEU A O 1
ATOM 562 N N . SER A 1 69 ? -16.697 3.679 8.369 1.00 68.81 69 SER A N 1
ATOM 563 C CA . SER A 1 69 ? -16.871 4.983 7.731 1.00 68.81 69 SER A CA 1
ATOM 564 C C . SER A 1 69 ? -16.148 6.047 8.544 1.00 68.81 69 SER A C 1
ATOM 566 O O . SER A 1 69 ? -16.224 6.059 9.771 1.00 68.81 69 SER A O 1
ATOM 568 N N . PHE A 1 70 ? -15.448 6.961 7.871 1.00 64.88 70 PHE A N 1
ATOM 569 C CA . PHE A 1 70 ? -14.920 8.134 8.560 1.00 64.88 70 PHE A CA 1
ATOM 570 C C . PHE A 1 70 ? -16.094 8.978 9.076 1.00 64.88 70 PHE A C 1
ATOM 572 O O . PHE A 1 70 ? -17.013 9.231 8.296 1.00 64.88 70 PHE A O 1
ATOM 579 N N . PRO A 1 71 ? -16.067 9.431 10.343 1.00 61.91 71 PRO A N 1
ATOM 580 C CA . PRO A 1 71 ? -17.190 10.141 10.960 1.00 61.91 71 PRO A CA 1
ATOM 581 C C . PRO A 1 71 ? -17.525 11.481 10.282 1.00 61.91 71 PRO A C 1
ATOM 583 O O . PRO A 1 71 ? -18.608 12.010 10.492 1.00 61.91 71 PRO A O 1
ATOM 586 N N . ALA A 1 72 ? -16.638 12.020 9.438 1.00 62.91 72 ALA A N 1
ATOM 587 C CA . ALA A 1 72 ? -16.880 13.241 8.680 1.00 62.91 72 ALA A CA 1
ATOM 588 C C . ALA A 1 72 ? -16.488 13.072 7.204 1.00 62.91 72 ALA A C 1
ATOM 590 O O . ALA A 1 72 ? -15.320 12.862 6.871 1.00 62.91 72 ALA A O 1
ATOM 591 N N . GLN A 1 73 ? -17.468 13.221 6.312 1.00 64.44 73 GLN A N 1
ATOM 592 C CA . GLN A 1 73 ? -17.272 13.387 4.871 1.00 64.44 73 GLN A CA 1
ATOM 593 C C . GLN A 1 73 ? -17.672 14.819 4.493 1.00 64.44 73 GLN A C 1
ATOM 595 O O . GLN A 1 73 ? -18.757 15.065 3.980 1.00 64.44 73 GLN A O 1
ATOM 600 N N . GLY A 1 74 ? -16.814 15.791 4.808 1.00 70.00 74 GLY A N 1
ATOM 601 C CA . GLY A 1 74 ? -17.078 17.210 4.563 1.00 70.00 74 GLY A CA 1
ATOM 602 C C . GLY A 1 74 ? -15.910 17.899 3.866 1.00 70.00 74 GLY A C 1
ATOM 603 O O . GLY A 1 74 ? -14.746 17.590 4.122 1.00 70.00 74 GLY A O 1
ATOM 604 N N . ARG A 1 75 ? -16.207 18.857 2.981 1.00 68.00 75 ARG A N 1
ATOM 605 C CA . ARG A 1 75 ? -15.199 19.795 2.468 1.00 68.00 75 ARG A CA 1
ATOM 606 C C . ARG A 1 75 ? -15.011 20.900 3.504 1.00 68.00 75 ARG A C 1
ATOM 608 O O . ARG A 1 75 ? -15.887 21.745 3.656 1.00 68.00 75 ARG A O 1
ATOM 615 N N . VAL A 1 76 ? -13.871 20.910 4.191 1.00 72.38 76 VAL A N 1
ATOM 616 C CA . VAL A 1 76 ? -13.491 22.032 5.057 1.00 72.38 76 VAL A CA 1
ATOM 617 C C . VAL A 1 76 ? -13.119 23.210 4.158 1.00 72.38 76 VAL A C 1
ATOM 619 O O . VAL A 1 76 ? -12.105 23.172 3.462 1.00 72.38 76 VAL A O 1
ATOM 622 N N . LYS A 1 77 ? -13.974 24.236 4.118 1.00 72.88 77 LYS A N 1
ATOM 623 C CA . LYS A 1 77 ? -13.663 25.517 3.477 1.00 72.88 77 LYS A CA 1
ATOM 624 C C . LYS A 1 77 ? -13.111 26.453 4.544 1.00 72.88 77 LYS A C 1
ATOM 626 O O . LYS A 1 77 ? -13.868 26.933 5.381 1.00 72.88 77 LYS A O 1
ATOM 631 N N . PHE A 1 78 ? -11.815 26.729 4.500 1.00 74.12 78 PHE A N 1
ATOM 632 C CA . PHE A 1 78 ? -11.255 27.848 5.249 1.00 74.12 78 PHE A CA 1
ATOM 633 C C . PHE A 1 78 ? -11.667 29.132 4.524 1.00 74.12 78 PHE A C 1
ATOM 635 O O . PHE A 1 78 ? -11.299 29.338 3.368 1.00 74.12 78 PHE A O 1
ATOM 642 N N . LYS A 1 79 ? -12.498 29.963 5.161 1.00 69.19 79 LYS A N 1
ATOM 643 C CA . LYS A 1 79 ? -12.679 31.345 4.710 1.00 69.19 79 LYS A CA 1
ATOM 644 C C . LYS A 1 79 ? -11.434 32.104 5.163 1.00 69.19 79 LYS A C 1
ATOM 646 O O . LYS A 1 79 ? -11.175 32.148 6.361 1.00 69.19 79 LYS A O 1
ATOM 651 N N . ASN A 1 80 ? -10.669 32.655 4.221 1.00 66.75 80 ASN A N 1
ATOM 652 C CA . ASN A 1 80 ? -9.658 33.654 4.552 1.00 66.75 80 ASN A CA 1
ATOM 653 C C . ASN A 1 80 ? -10.389 34.824 5.213 1.00 66.75 80 ASN A C 1
ATOM 655 O O . ASN A 1 80 ? -11.192 35.491 4.561 1.00 66.75 80 ASN A O 1
ATOM 659 N N . VAL A 1 81 ? -10.161 35.020 6.507 1.00 65.38 81 VAL A N 1
ATOM 660 C CA . VAL A 1 81 ? -10.457 36.290 7.165 1.00 65.38 81 VAL A CA 1
ATOM 661 C C . VAL A 1 81 ? -9.218 37.141 6.914 1.00 65.38 81 VAL A C 1
ATOM 663 O O . VAL A 1 81 ? -8.129 36.762 7.343 1.00 65.38 81 VAL A O 1
ATOM 666 N N . ALA A 1 82 ? -9.389 38.167 6.080 1.00 59.59 82 ALA A N 1
ATOM 667 C CA . ALA A 1 82 ? -8.389 39.197 5.821 1.00 59.59 82 ALA A CA 1
ATOM 668 C C . ALA A 1 82 ? -8.286 40.146 7.018 1.00 59.59 82 ALA A C 1
ATOM 670 O O . ALA A 1 82 ? -9.327 40.333 7.691 1.00 59.59 82 ALA A O 1
#

Secondary structure (DSSP, 8-state):
----PPPTGGGT-PPPTTS-HHHHHHHHHHHHTT----SGGGGSHHHHHHHHHHHHHHHHHHHHTT-SS-S-----------

Mean predicted aligned error: 7.26 Å

Foldseek 3Di:
DDDDDDFCVNVPNDQPPVADRVLLRVLLSCLVVVHDPDDPSCVDPSSVNSVVVNVVVVCVVCVVVVNPDDPDPDDDDDDPPD

Nearest PDB structures (foldseek):
  8q1b-assembly1_j  TM=2.437E-01  e=7.045E+00  Schizosaccharomyces pombe

Sequence (82 aa):
MQHRYPTPQEIGIAIPGHLIEQRFCSGFLHALKGGQIRKARELRLSFREGYRAGKLYLRELRRQKGILSFPAQGRVKFKNVA